Protein AF-A0A965FMH1-F1 (afdb_monomer_lite)

Structure (mmCIF, N/CA/C/O backbone):
data_AF-A0A965FMH1-F1
#
_entry.id   AF-A0A965FMH1-F1
#
loop_
_atom_site.group_PDB
_atom_site.id
_atom_site.type_symbol
_atom_site.label_atom_id
_atom_site.label_alt_id
_atom_site.label_comp_id
_atom_site.label_asym_id
_atom_site.label_entity_id
_atom_site.label_seq_id
_atom_site.pdbx_PDB_ins_code
_atom_site.Cartn_x
_atom_site.Cartn_y
_atom_site.Cartn_z
_atom_site.occupancy
_atom_site.B_iso_or_equiv
_atom_site.auth_seq_id
_atom_site.auth_comp_id
_atom_site.auth_asym_id
_atom_site.auth_atom_id
_atom_site.pdbx_PDB_model_num
ATOM 1 N N . MET A 1 1 ? 7.107 -4.810 20.988 1.00 77.69 1 MET A N 1
ATOM 2 C CA . MET A 1 1 ? 6.153 -4.042 20.171 1.00 77.69 1 MET A CA 1
ATOM 3 C C . MET A 1 1 ? 5.506 -5.003 19.203 1.00 77.69 1 MET A C 1
ATOM 5 O O . MET A 1 1 ? 6.221 -5.733 18.520 1.00 77.69 1 MET A O 1
ATOM 9 N N . GLY A 1 2 ? 4.182 -5.047 19.200 1.00 88.44 2 GLY A N 1
ATOM 10 C CA . GLY A 1 2 ? 3.402 -6.007 18.429 1.00 88.44 2 GLY A CA 1
ATOM 11 C C . GLY A 1 2 ? 3.615 -5.802 16.939 1.00 88.44 2 GLY A C 1
ATOM 12 O O . GLY A 1 2 ? 3.547 -4.678 16.452 1.00 88.44 2 GLY A O 1
ATOM 13 N N . SER A 1 3 ? 3.910 -6.870 16.202 1.00 96.00 3 SER A N 1
ATOM 14 C CA . SER A 1 3 ? 4.079 -6.778 14.751 1.00 96.00 3 SER A CA 1
ATOM 15 C C . SER A 1 3 ? 2.728 -6.580 14.062 1.00 96.00 3 SER A C 1
ATOM 17 O O . SER A 1 3 ? 1.729 -7.193 14.447 1.00 96.00 3 SER A O 1
ATOM 19 N N . PHE A 1 4 ? 2.717 -5.750 13.023 1.00 97.75 4 PHE A N 1
ATOM 20 C CA . PHE A 1 4 ? 1.560 -5.525 12.170 1.00 97.75 4 PHE A CA 1
ATOM 21 C C . PHE A 1 4 ? 1.974 -5.419 10.699 1.00 97.75 4 PHE A C 1
ATOM 23 O O . PHE A 1 4 ? 3.137 -5.170 10.380 1.00 97.75 4 PHE A O 1
ATOM 30 N N . ARG A 1 5 ? 1.006 -5.576 9.792 1.00 98.19 5 ARG A N 1
ATOM 31 C CA . ARG A 1 5 ? 1.129 -5.198 8.374 1.00 98.19 5 ARG A CA 1
ATOM 32 C C . ARG A 1 5 ? 0.004 -4.237 8.013 1.00 98.19 5 ARG A C 1
ATOM 34 O O . ARG A 1 5 ? -1.140 -4.515 8.353 1.00 98.19 5 ARG A O 1
ATOM 41 N N . LEU A 1 6 ? 0.317 -3.134 7.338 1.00 98.06 6 LEU A N 1
ATOM 42 C CA . LEU A 1 6 ? -0.697 -2.209 6.821 1.00 98.06 6 LEU A CA 1
ATOM 43 C C . LEU A 1 6 ? -1.410 -2.813 5.613 1.00 98.06 6 LEU A C 1
ATOM 45 O O . LEU A 1 6 ? -0.783 -3.469 4.780 1.00 98.06 6 LEU A O 1
ATOM 49 N N . LEU A 1 7 ? -2.709 -2.558 5.511 1.00 98.25 7 LEU A N 1
ATOM 50 C CA . LEU A 1 7 ? -3.528 -2.948 4.370 1.00 98.25 7 LEU A CA 1
ATOM 51 C C . LEU A 1 7 ? -4.717 -2.003 4.202 1.00 98.25 7 LEU A C 1
ATOM 53 O O . LEU A 1 7 ? -5.081 -1.275 5.124 1.00 98.25 7 LEU A O 1
ATOM 57 N N . ASN A 1 8 ? -5.350 -2.079 3.035 1.00 98.19 8 ASN A N 1
ATOM 58 C CA . ASN A 1 8 ? -6.740 -1.676 2.872 1.00 98.19 8 ASN A CA 1
ATOM 59 C C . ASN A 1 8 ? -7.580 -2.923 2.582 1.00 98.19 8 ASN A C 1
ATOM 61 O O . ASN A 1 8 ? -7.098 -3.865 1.944 1.00 98.19 8 ASN A O 1
ATOM 65 N N . TYR A 1 9 ? -8.834 -2.918 3.014 1.00 98.00 9 TYR A N 1
ATOM 66 C CA . TYR A 1 9 ? -9.818 -3.934 2.654 1.00 98.00 9 TYR A CA 1
ATOM 67 C C . TYR A 1 9 ? -11.141 -3.277 2.250 1.00 98.00 9 TYR A C 1
ATOM 69 O O . TYR A 1 9 ? -11.372 -2.111 2.567 1.00 98.00 9 TYR A O 1
ATOM 77 N N . ALA A 1 10 ? -11.988 -4.005 1.527 1.00 97.75 10 ALA A N 1
ATOM 78 C CA . ALA A 1 10 ? -13.308 -3.519 1.145 1.00 97.75 10 ALA A CA 1
ATOM 79 C C . ALA A 1 10 ? -14.248 -3.530 2.358 1.00 97.75 10 ALA A C 1
ATOM 81 O O . ALA A 1 10 ? -14.498 -4.592 2.936 1.00 97.75 10 ALA A O 1
ATOM 82 N N . GLY A 1 11 ? -14.760 -2.355 2.719 1.00 96.00 11 GLY A N 1
ATOM 83 C CA . GLY A 1 11 ? -15.846 -2.201 3.678 1.00 96.00 11 GLY A CA 1
ATOM 84 C C . GLY A 1 11 ? -17.183 -2.695 3.125 1.00 96.00 11 GLY A C 1
ATOM 85 O O . GLY A 1 11 ? -17.274 -3.213 2.006 1.00 96.00 11 GLY A O 1
ATOM 86 N N . ASP A 1 12 ? -18.234 -2.532 3.922 1.00 93.88 12 ASP A N 1
ATOM 87 C CA . ASP A 1 12 ? -19.561 -3.070 3.606 1.00 93.88 12 ASP A CA 1
ATOM 88 C C . ASP A 1 12 ? -20.190 -2.391 2.372 1.00 93.88 12 ASP A C 1
ATOM 90 O O . ASP A 1 12 ? -21.031 -2.989 1.704 1.00 93.88 12 ASP A O 1
ATOM 94 N N . GLN A 1 13 ? -19.757 -1.171 2.025 1.00 94.25 13 GLN A N 1
ATOM 95 C CA . GLN A 1 13 ? -20.165 -0.446 0.814 1.00 94.25 13 GLN A CA 1
ATOM 96 C C . GLN A 1 13 ? -19.101 -0.512 -0.297 1.00 94.25 13 GLN A C 1
ATOM 98 O O . GLN A 1 13 ? -19.139 0.275 -1.244 1.00 94.25 13 GLN A O 1
ATOM 103 N N . HIS A 1 14 ? -18.158 -1.457 -0.204 1.00 93.06 14 HIS A N 1
ATOM 104 C CA . HIS A 1 14 ? -17.006 -1.609 -1.100 1.00 93.06 14 HIS A CA 1
ATOM 105 C C . HIS A 1 14 ? -16.013 -0.434 -1.095 1.00 93.06 14 HIS A C 1
ATOM 107 O O . HIS A 1 14 ? -15.145 -0.340 -1.966 1.00 93.06 14 HIS A O 1
ATOM 113 N N . GLU A 1 15 ? -16.106 0.449 -0.108 1.00 94.69 15 GLU A N 1
ATOM 114 C CA . GLU A 1 15 ? -15.159 1.526 0.123 1.00 94.69 15 GLU A CA 1
ATOM 115 C C . GLU A 1 15 ? -13.838 0.994 0.706 1.00 94.69 15 GLU A C 1
ATOM 117 O O . GLU A 1 15 ? -13.841 0.022 1.467 1.00 94.69 15 GLU A O 1
ATOM 122 N N . PRO A 1 16 ? -12.689 1.615 0.396 1.00 95.62 16 PRO A N 1
ATOM 123 C CA . PRO A 1 16 ? -11.429 1.236 1.017 1.00 95.62 16 PRO A CA 1
ATOM 124 C C . PRO A 1 16 ? -11.414 1.616 2.501 1.00 95.62 16 PRO A C 1
ATOM 126 O O . PRO A 1 16 ? -11.515 2.789 2.861 1.00 95.62 16 PRO A O 1
ATOM 129 N N . ARG A 1 17 ? -11.222 0.615 3.361 1.00 97.56 17 ARG A N 1
ATOM 130 C CA . ARG A 1 17 ? -11.030 0.762 4.806 1.00 97.56 17 ARG A CA 1
ATOM 131 C C . ARG A 1 17 ? -9.578 0.478 5.173 1.00 97.56 17 ARG A C 1
ATOM 133 O O . ARG A 1 17 ? -9.059 -0.594 4.860 1.00 97.56 17 ARG A O 1
ATOM 140 N N . ALA A 1 18 ? -8.933 1.427 5.851 1.00 98.06 18 ALA A N 1
ATOM 141 C CA . ALA A 1 18 ? -7.581 1.245 6.368 1.00 98.06 18 ALA A CA 1
ATOM 142 C C . ALA A 1 18 ? -7.573 0.267 7.544 1.00 98.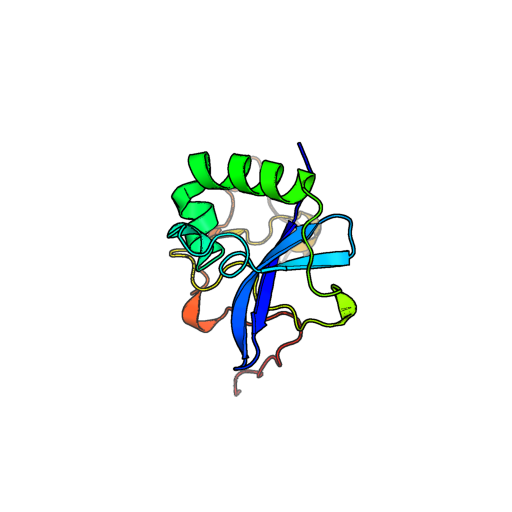06 18 ALA A C 1
ATOM 144 O O . ALA A 1 18 ? -8.387 0.366 8.464 1.00 98.06 18 ALA A O 1
ATOM 145 N N . GLY A 1 19 ? -6.627 -0.666 7.518 1.00 98.06 19 GLY A N 1
ATOM 146 C CA . GLY A 1 19 ? -6.509 -1.703 8.529 1.00 98.06 19 GLY A CA 1
ATOM 147 C C . GLY A 1 19 ? -5.070 -2.085 8.839 1.00 98.06 19 GLY A C 1
ATOM 148 O O . GLY A 1 19 ? -4.138 -1.801 8.079 1.00 98.06 19 GLY A O 1
ATOM 149 N N . ILE A 1 20 ? -4.906 -2.795 9.954 1.00 98.44 20 ILE A N 1
ATOM 150 C CA . ILE A 1 20 ? -3.697 -3.567 10.242 1.00 98.44 20 ILE A CA 1
ATOM 151 C C . ILE A 1 20 ? -4.014 -5.055 10.334 1.00 98.44 20 ILE A C 1
ATOM 153 O O . ILE A 1 20 ? -5.020 -5.457 10.911 1.00 98.44 20 ILE A O 1
ATOM 157 N N . LEU A 1 21 ? -3.120 -5.880 9.800 1.00 98.44 21 LEU A N 1
ATOM 158 C CA . LEU A 1 21 ? -3.109 -7.321 10.014 1.00 98.44 21 LEU A CA 1
ATOM 159 C C . LEU A 1 21 ? -2.191 -7.653 11.188 1.00 98.44 21 LEU A C 1
ATOM 161 O O . LEU A 1 21 ? -0.986 -7.401 11.127 1.00 98.44 21 LEU A O 1
ATOM 165 N N . VAL A 1 22 ? -2.764 -8.244 12.231 1.00 97.94 22 VAL A N 1
ATOM 166 C CA . VAL A 1 22 ? -2.095 -8.620 13.481 1.00 97.94 22 VAL A CA 1
ATOM 167 C C . VAL A 1 22 ? -2.139 -10.138 13.639 1.00 97.94 22 VAL A C 1
ATOM 169 O O . VAL A 1 22 ? -3.120 -10.786 13.281 1.00 97.94 22 VAL A O 1
ATOM 172 N N . GLY A 1 23 ? -1.058 -10.732 14.151 1.00 93.69 23 GLY A N 1
ATOM 173 C CA . GLY A 1 23 ? -1.019 -12.166 14.476 1.00 93.69 23 GLY A CA 1
ATOM 174 C C . GLY A 1 23 ? -1.144 -13.119 13.279 1.00 93.69 23 GLY A C 1
ATOM 175 O O . GLY A 1 23 ? -1.293 -14.317 13.476 1.00 93.69 23 GLY A O 1
ATOM 176 N N . GLY A 1 24 ? -1.076 -12.607 12.048 1.00 94.50 24 GLY A N 1
ATOM 177 C CA . GLY A 1 24 ? -1.121 -13.402 10.820 1.00 94.50 24 GLY A CA 1
ATOM 178 C C . GLY A 1 24 ? -2.493 -13.493 10.156 1.00 94.50 24 GLY A C 1
ATOM 179 O O . GLY A 1 24 ? -2.521 -13.594 8.934 1.00 94.50 24 GLY A O 1
ATOM 180 N N . ASP A 1 25 ? -3.584 -13.374 10.917 1.00 97.06 25 ASP A N 1
ATOM 181 C CA . ASP A 1 25 ? -4.949 -13.613 10.416 1.00 97.06 25 ASP A CA 1
ATOM 182 C C . ASP A 1 25 ? -5.995 -12.584 10.887 1.00 97.06 25 ASP A C 1
ATOM 184 O O . ASP A 1 25 ? -7.094 -12.545 10.353 1.00 97.06 25 ASP A O 1
ATOM 188 N N . THR A 1 26 ? -5.687 -11.699 11.838 1.00 98.31 26 THR A N 1
ATOM 189 C CA . THR A 1 26 ? -6.684 -10.742 12.348 1.00 98.31 26 THR A CA 1
ATOM 190 C C . THR A 1 26 ? -6.543 -9.379 11.686 1.00 98.31 26 THR A C 1
ATOM 192 O O . THR A 1 26 ? -5.568 -8.668 11.929 1.00 98.31 26 THR A O 1
ATOM 195 N N . VAL A 1 27 ? -7.535 -8.988 10.888 1.00 98.44 27 VAL A N 1
ATOM 196 C CA . VAL A 1 27 ? -7.662 -7.650 10.302 1.00 98.44 27 VAL A CA 1
ATOM 197 C C . VAL A 1 27 ? -8.422 -6.738 11.254 1.00 98.44 27 VAL A C 1
ATOM 199 O O . VAL A 1 27 ? -9.585 -6.976 11.575 1.00 98.44 27 VAL A O 1
ATOM 202 N N . VAL A 1 28 ? -7.758 -5.676 11.688 1.00 98.38 28 VAL A N 1
ATOM 203 C CA . VAL A 1 28 ? -8.297 -4.656 12.588 1.00 98.38 28 VAL A CA 1
ATOM 204 C C . VAL A 1 28 ? -8.581 -3.411 11.769 1.00 98.38 28 VAL A C 1
ATOM 206 O O . VAL A 1 28 ? -7.670 -2.881 11.132 1.00 98.38 28 VAL A O 1
ATOM 209 N N . ASP A 1 29 ? -9.824 -2.947 11.790 1.00 98.00 29 ASP A N 1
ATOM 210 C CA . ASP A 1 29 ? -10.213 -1.692 11.158 1.00 98.00 29 ASP A CA 1
ATOM 211 C C . ASP A 1 29 ? -9.725 -0.501 11.996 1.00 98.00 29 ASP A C 1
ATOM 213 O O . ASP A 1 29 ? -9.997 -0.427 13.196 1.00 98.00 29 ASP A O 1
ATOM 217 N N . LEU A 1 30 ? -8.974 0.417 11.381 1.00 98.00 30 LEU A N 1
ATOM 218 C CA . LEU A 1 30 ? -8.367 1.531 12.109 1.00 98.00 30 LEU A CA 1
ATOM 219 C C . LEU A 1 30 ? -9.376 2.612 12.493 1.00 98.00 30 LEU A C 1
ATOM 221 O O . LEU A 1 30 ? -9.228 3.195 13.562 1.00 98.00 30 LEU A O 1
ATOM 225 N N . GLN A 1 31 ? -10.397 2.873 11.677 1.00 95.69 31 GLN A N 1
ATOM 226 C CA . GLN A 1 31 ? -11.418 3.867 12.016 1.00 95.69 31 GLN A CA 1
ATOM 227 C C . GLN A 1 31 ? -12.310 3.369 13.158 1.00 95.69 31 GLN A C 1
ATOM 229 O O . GLN A 1 31 ? -12.699 4.164 14.008 1.00 95.69 31 GLN A O 1
ATOM 234 N N . ASP A 1 32 ? -12.577 2.063 13.231 1.00 96.19 32 ASP A N 1
ATOM 235 C CA . ASP A 1 32 ? -13.356 1.490 14.335 1.00 96.19 32 ASP A CA 1
ATOM 236 C C . ASP A 1 32 ? -12.523 1.386 15.621 1.00 96.19 32 ASP A C 1
ATOM 238 O O . ASP A 1 32 ? -13.017 1.657 16.717 1.00 96.19 32 ASP A O 1
ATOM 242 N N . ALA A 1 33 ? -11.245 1.006 15.503 1.00 97.19 33 ALA A N 1
ATOM 243 C CA . ALA A 1 33 ? -10.347 0.885 16.650 1.00 97.19 33 ALA A CA 1
ATOM 244 C C . ALA A 1 33 ? -9.896 2.247 17.206 1.00 97.19 33 ALA A C 1
ATOM 246 O O . ALA A 1 33 ? -9.588 2.349 18.395 1.00 97.19 33 ALA A O 1
ATOM 247 N N . LEU A 1 34 ? -9.832 3.280 16.359 1.00 96.75 34 LEU A N 1
ATOM 248 C CA . LEU A 1 34 ? -9.312 4.613 16.677 1.00 96.75 34 LEU A CA 1
ATOM 249 C C . LEU A 1 34 ? -10.226 5.728 16.107 1.00 96.75 34 LEU A C 1
ATOM 251 O O . LEU A 1 34 ? -9.782 6.555 15.309 1.00 96.75 34 LEU A O 1
ATOM 255 N N . PRO A 1 35 ? -11.504 5.810 16.523 1.00 94.81 35 PRO A N 1
ATOM 256 C CA . PRO A 1 35 ? -12.500 6.682 15.886 1.00 94.81 35 PRO A CA 1
ATOM 257 C C . PRO A 1 35 ? -12.228 8.184 16.048 1.00 94.81 35 PRO A C 1
ATOM 259 O O . PRO A 1 35 ? -12.681 8.989 15.239 1.00 94.81 35 PRO A O 1
ATOM 262 N N . ALA A 1 36 ? -11.479 8.580 17.080 1.00 95.50 36 ALA A N 1
ATOM 263 C CA . ALA A 1 36 ? -11.101 9.975 17.325 1.00 95.50 36 ALA A CA 1
ATOM 264 C C . ALA A 1 36 ? -9.784 10.378 16.631 1.00 95.50 36 ALA A C 1
ATOM 266 O O . ALA A 1 36 ? -9.307 11.500 16.802 1.00 95.50 36 ALA A O 1
ATOM 267 N N . THR A 1 37 ? -9.173 9.470 15.871 1.00 97.75 37 THR A N 1
ATOM 268 C CA . THR A 1 37 ? -7.823 9.635 15.341 1.00 97.75 37 THR A CA 1
ATOM 269 C C . THR A 1 37 ? -7.867 9.980 13.857 1.00 97.75 37 THR A C 1
ATOM 271 O O . THR A 1 37 ? -8.167 9.145 13.009 1.00 97.75 37 THR A O 1
ATOM 274 N N . ALA A 1 38 ? -7.530 11.227 13.520 1.00 96.50 38 ALA A N 1
ATOM 275 C CA . ALA A 1 38 ? -7.659 11.741 12.154 1.00 96.50 38 ALA A CA 1
ATOM 276 C C . ALA A 1 38 ? -6.837 10.957 11.114 1.00 96.50 38 ALA A C 1
ATOM 278 O O . ALA A 1 38 ? -7.299 10.780 9.985 1.00 96.50 38 ALA A O 1
ATOM 279 N N . TRP A 1 39 ? -5.650 10.464 11.488 1.00 97.62 39 TRP A N 1
ATOM 280 C CA . TRP A 1 39 ? -4.787 9.691 10.590 1.00 97.62 39 TRP A CA 1
ATOM 281 C C . TRP A 1 39 ? -5.264 8.250 10.358 1.00 97.62 39 TRP A C 1
ATOM 283 O O . TRP A 1 39 ? -4.769 7.584 9.457 1.00 97.62 39 TRP A O 1
ATOM 293 N N . ALA A 1 40 ? -6.249 7.754 11.116 1.00 97.62 40 ALA A N 1
ATOM 294 C CA . ALA A 1 40 ? -6.754 6.384 10.997 1.00 97.62 40 ALA A CA 1
ATOM 295 C C . ALA A 1 40 ? -7.670 6.165 9.773 1.00 97.62 40 ALA A C 1
ATOM 297 O O . ALA A 1 40 ? -8.107 5.045 9.514 1.00 97.62 40 ALA A O 1
ATOM 298 N N . ARG A 1 41 ? -7.975 7.225 9.010 1.00 94.75 41 ARG A N 1
ATOM 299 C CA . ARG A 1 41 ? -8.944 7.201 7.901 1.00 94.75 41 ARG A CA 1
ATOM 300 C C . ARG A 1 41 ? -8.433 6.519 6.637 1.00 94.75 41 ARG A C 1
ATOM 302 O O . ARG A 1 41 ? -9.225 5.929 5.908 1.00 94.75 41 ARG A O 1
ATOM 309 N N . SER A 1 42 ? -7.132 6.590 6.369 1.00 96.44 42 SER A N 1
ATOM 310 C CA . SER A 1 42 ? -6.512 5.970 5.199 1.00 96.44 42 SER A CA 1
ATOM 311 C C . SER A 1 42 ? -5.086 5.519 5.512 1.00 96.44 42 SER A C 1
ATOM 313 O O . SER A 1 42 ? -4.419 6.086 6.375 1.00 96.44 42 SER A O 1
ATOM 315 N N . THR A 1 43 ? -4.572 4.527 4.784 1.00 97.31 43 THR A N 1
ATOM 316 C CA . THR A 1 43 ? -3.158 4.135 4.910 1.00 97.31 43 THR A CA 1
ATOM 317 C C . THR A 1 43 ? -2.199 5.247 4.486 1.00 97.31 43 THR A C 1
ATOM 319 O O . THR A 1 43 ? -1.082 5.308 4.991 1.00 97.31 43 THR A O 1
ATOM 322 N N . LEU A 1 44 ? -2.622 6.151 3.596 1.00 96.56 44 LEU A N 1
ATOM 323 C CA . LEU A 1 44 ? -1.826 7.317 3.223 1.00 96.56 44 LEU A CA 1
ATOM 324 C C . LEU A 1 44 ? -1.730 8.320 4.382 1.00 96.56 44 LEU A C 1
ATOM 326 O O . LEU A 1 44 ? -0.638 8.809 4.653 1.00 96.56 44 LEU A O 1
ATOM 330 N N . ASP A 1 45 ? -2.827 8.570 5.104 1.00 97.50 45 ASP A N 1
ATOM 331 C CA . ASP A 1 45 ? -2.815 9.436 6.291 1.00 97.50 45 ASP A CA 1
ATOM 332 C C . ASP A 1 45 ? -1.993 8.817 7.432 1.00 97.50 45 ASP A C 1
ATOM 334 O O . ASP A 1 45 ? -1.229 9.523 8.089 1.00 97.50 45 ASP A O 1
ATOM 338 N N . VAL A 1 46 ? -2.075 7.490 7.619 1.00 98.38 46 VAL A N 1
ATOM 339 C CA . VAL A 1 46 ? -1.202 6.744 8.545 1.00 98.38 46 VAL A CA 1
ATOM 340 C C . VAL A 1 46 ? 0.267 7.034 8.237 1.00 98.38 46 VAL A C 1
ATOM 342 O O . VAL A 1 46 ? 1.026 7.376 9.143 1.00 98.38 46 VAL A O 1
ATOM 345 N N . LEU A 1 47 ? 0.674 6.913 6.969 1.00 97.69 47 LEU A N 1
ATOM 346 C CA . LEU A 1 47 ? 2.051 7.174 6.541 1.00 97.69 47 LEU A CA 1
ATOM 347 C C . LEU A 1 47 ? 2.421 8.661 6.640 1.00 97.69 47 LEU A C 1
ATOM 349 O O . LEU A 1 47 ? 3.565 8.984 6.946 1.00 97.69 47 LEU A O 1
ATOM 353 N N . GLY A 1 48 ? 1.467 9.568 6.420 1.00 97.12 48 GLY A N 1
ATOM 354 C CA . GLY A 1 48 ? 1.666 11.011 6.575 1.00 97.12 48 GLY A CA 1
ATOM 355 C C . GLY A 1 48 ? 1.927 11.441 8.022 1.00 97.12 48 GLY A C 1
ATOM 356 O O . GLY A 1 48 ? 2.647 12.409 8.245 1.00 97.12 48 GLY A O 1
ATOM 357 N N . ALA A 1 49 ? 1.398 10.699 8.998 1.00 98.06 49 ALA A N 1
ATOM 358 C CA . ALA A 1 49 ? 1.581 10.933 10.431 1.00 98.06 49 ALA A CA 1
ATOM 359 C C . ALA A 1 49 ? 2.487 9.875 11.095 1.00 98.06 49 ALA A C 1
ATOM 361 O O . ALA A 1 49 ? 2.267 9.512 12.248 1.00 98.06 49 ALA A O 1
ATOM 362 N N . TRP A 1 50 ? 3.481 9.337 10.375 1.00 98.19 50 TRP A N 1
ATOM 363 C CA . TRP A 1 50 ? 4.205 8.117 10.774 1.00 98.19 50 TRP A CA 1
ATOM 364 C C . TRP A 1 50 ? 4.853 8.156 12.165 1.00 98.19 50 TRP A C 1
ATOM 366 O O . TRP A 1 50 ? 4.843 7.147 12.870 1.00 98.19 50 TRP A O 1
ATOM 376 N N . GLU A 1 51 ? 5.382 9.310 12.581 1.00 98.56 51 GLU A N 1
ATOM 377 C CA . GLU A 1 51 ? 5.982 9.484 13.912 1.00 98.56 51 GLU A CA 1
ATOM 378 C C . GLU A 1 51 ? 4.974 9.239 15.048 1.00 98.56 51 GLU A C 1
ATOM 380 O O . GLU A 1 51 ? 5.335 8.688 16.087 1.00 98.56 51 GLU A O 1
ATOM 385 N N . GLU A 1 52 ? 3.703 9.586 14.834 1.00 98.31 52 GLU A N 1
ATOM 386 C CA . GLU A 1 52 ? 2.608 9.355 15.780 1.00 98.31 52 GLU A CA 1
ATOM 387 C C . GLU A 1 52 ? 1.950 7.983 15.560 1.00 98.31 52 GLU A C 1
ATOM 389 O O . GLU A 1 52 ? 1.706 7.230 16.508 1.00 98.31 52 GLU A O 1
ATOM 394 N N . SER A 1 53 ? 1.663 7.640 14.303 1.00 98.56 53 SER A N 1
ATOM 395 C CA . SER A 1 53 ? 0.847 6.479 13.956 1.00 98.56 53 SER A CA 1
ATOM 396 C C . SER A 1 53 ? 1.588 5.161 14.175 1.00 98.56 53 SER A C 1
ATOM 398 O O . SER A 1 53 ? 1.017 4.227 14.733 1.00 98.56 53 SER A O 1
ATOM 400 N N . CYS A 1 54 ? 2.873 5.068 13.825 1.00 98.31 54 CYS A N 1
ATOM 401 C CA . CYS A 1 54 ? 3.652 3.838 13.957 1.00 98.31 54 CYS A CA 1
ATOM 402 C C . CYS A 1 54 ? 3.695 3.288 15.398 1.00 98.31 54 CYS A C 1
ATOM 404 O O . CYS A 1 54 ? 3.312 2.127 15.605 1.00 98.31 54 CYS A O 1
ATOM 406 N N . PRO A 1 55 ? 4.086 4.072 16.429 1.00 98.12 55 PRO A N 1
ATOM 407 C CA . PRO A 1 55 ? 4.064 3.578 17.804 1.00 98.12 55 PRO A CA 1
ATOM 408 C C . PRO A 1 55 ? 2.643 3.255 18.291 1.00 98.12 55 PRO A C 1
ATOM 410 O O . PRO A 1 55 ? 2.460 2.273 19.018 1.00 98.12 55 PRO A O 1
ATOM 413 N N . ALA A 1 56 ? 1.627 4.017 17.869 1.00 97.81 56 ALA A N 1
ATOM 414 C CA . ALA A 1 56 ? 0.231 3.743 18.208 1.00 97.81 56 ALA A CA 1
ATOM 415 C C . ALA A 1 56 ? -0.267 2.413 17.611 1.00 97.81 56 ALA A C 1
ATOM 417 O O . ALA A 1 56 ? -0.924 1.638 18.306 1.00 97.81 56 ALA A O 1
ATOM 418 N N . LEU A 1 57 ? 0.098 2.101 16.364 1.00 98.25 57 LEU A N 1
ATOM 419 C CA . LEU A 1 57 ? -0.247 0.845 15.694 1.00 98.25 57 LEU A CA 1
ATOM 420 C C . LEU A 1 57 ? 0.459 -0.361 16.318 1.00 98.25 57 LEU A C 1
ATOM 422 O O . LEU A 1 57 ? -0.167 -1.404 16.501 1.00 98.25 57 LEU A O 1
ATOM 426 N N . HIS A 1 58 ? 1.725 -0.219 16.720 1.00 98.25 58 HIS A N 1
ATOM 427 C CA . HIS A 1 58 ? 2.420 -1.248 17.498 1.00 98.25 58 HIS A CA 1
ATOM 428 C C . HIS A 1 58 ? 1.720 -1.525 18.834 1.00 98.25 58 HIS A C 1
ATOM 430 O O . HIS A 1 58 ? 1.507 -2.685 19.190 1.00 98.25 58 HIS A O 1
ATOM 436 N N . LYS A 1 59 ? 1.320 -0.468 19.553 1.00 97.50 59 LYS A N 1
ATOM 437 C CA . LYS A 1 59 ? 0.565 -0.593 20.804 1.00 97.50 59 LYS A CA 1
ATOM 438 C C . LYS A 1 59 ? -0.788 -1.263 20.571 1.00 97.50 59 LYS A C 1
ATOM 440 O O . LYS A 1 59 ? -1.157 -2.150 21.333 1.00 97.50 59 LYS A O 1
ATOM 445 N N . LEU A 1 60 ? -1.507 -0.880 19.515 1.00 97.31 60 LEU A N 1
ATOM 446 C CA . LEU A 1 60 ? -2.769 -1.511 19.135 1.00 97.31 60 LEU A CA 1
ATOM 447 C C . LEU A 1 60 ? -2.565 -3.003 18.846 1.00 97.31 60 LEU A C 1
ATOM 449 O O . LEU A 1 60 ? -3.297 -3.825 19.389 1.00 97.31 60 LEU A O 1
ATOM 453 N N . ALA A 1 61 ? -1.535 -3.372 18.082 1.00 97.25 61 ALA A N 1
ATOM 454 C CA . ALA A 1 61 ? -1.204 -4.767 17.798 1.00 97.25 61 ALA A CA 1
ATOM 455 C C . ALA A 1 61 ? -0.903 -5.583 19.072 1.00 97.25 61 ALA A C 1
ATOM 457 O O . ALA A 1 61 ? -1.336 -6.733 19.175 1.00 97.25 61 ALA A O 1
ATOM 458 N N . ASP A 1 62 ? -0.238 -4.990 20.071 1.00 96.88 62 ASP A N 1
ATOM 459 C CA . ASP A 1 62 ? 0.030 -5.634 21.367 1.00 96.88 62 ASP A CA 1
ATOM 460 C C . ASP A 1 62 ? -1.255 -5.940 22.166 1.00 96.88 62 ASP A C 1
ATOM 462 O O . ASP A 1 62 ? -1.287 -6.909 22.926 1.00 96.88 62 ASP A O 1
ATOM 466 N N . THR A 1 63 ? -2.341 -5.180 21.964 1.00 94.50 63 THR A N 1
ATOM 467 C CA . THR A 1 63 ? -3.628 -5.426 22.651 1.00 94.50 63 THR A CA 1
ATOM 468 C C . THR A 1 63 ? -4.407 -6.630 22.118 1.00 94.50 63 THR A C 1
ATOM 470 O O . THR A 1 63 ? -5.384 -7.034 22.747 1.00 94.50 63 THR A O 1
ATOM 473 N N . LYS A 1 64 ? -3.986 -7.215 20.984 1.00 87.94 64 LYS A N 1
ATOM 474 C CA . LYS A 1 64 ? -4.699 -8.301 20.282 1.00 87.94 64 LYS A CA 1
ATOM 475 C C . LYS A 1 64 ? -6.196 -7.986 20.099 1.00 87.94 64 LYS A C 1
ATOM 477 O O . LYS A 1 64 ? -7.050 -8.738 20.578 1.00 87.94 64 LYS A O 1
ATOM 482 N N . PRO A 1 65 ? -6.526 -6.860 19.448 1.00 89.25 65 PRO A N 1
ATOM 483 C CA . PRO A 1 65 ? -7.899 -6.395 19.343 1.00 89.25 65 PRO A CA 1
ATOM 484 C C . PRO A 1 65 ? -8.739 -7.382 18.529 1.00 89.25 65 PRO A C 1
ATOM 486 O O . PRO A 1 65 ? -8.230 -8.162 17.718 1.00 89.25 65 PRO A O 1
ATOM 489 N N . LYS A 1 66 ? -10.056 -7.329 18.739 1.00 92.44 66 LYS A N 1
ATOM 490 C CA . LYS A 1 66 ? -10.998 -8.052 17.883 1.00 92.44 66 LYS A CA 1
ATOM 491 C C . LYS A 1 66 ? -10.913 -7.500 16.460 1.00 92.44 66 LYS A C 1
ATOM 493 O O . LYS A 1 66 ? -10.687 -6.310 16.259 1.00 92.44 66 LYS A O 1
ATOM 498 N N . GLY A 1 67 ? -11.116 -8.376 15.489 1.00 96.19 67 GLY A N 1
ATOM 499 C CA . GLY A 1 67 ? -11.041 -8.040 14.077 1.00 96.19 67 GLY A CA 1
ATOM 500 C C . GLY A 1 67 ? -11.729 -9.092 13.220 1.00 96.19 67 GLY A C 1
ATOM 501 O O . GLY A 1 67 ? -12.321 -10.042 13.737 1.00 96.19 67 GLY A O 1
ATOM 502 N N . LYS A 1 68 ? -11.645 -8.910 11.906 1.00 97.75 68 LYS A N 1
ATOM 503 C CA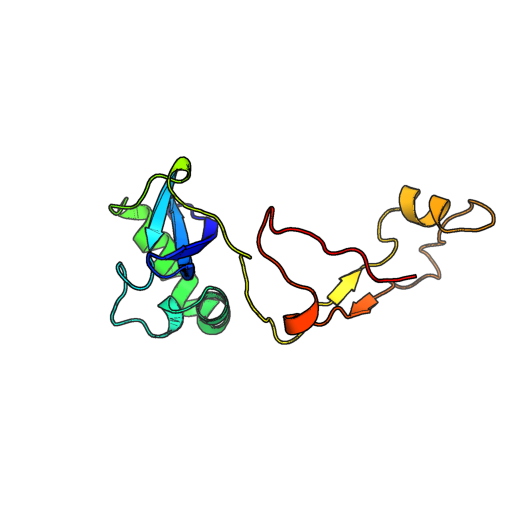 . LYS A 1 68 ? -12.154 -9.854 10.907 1.00 97.75 68 LYS A CA 1
ATOM 504 C C . LYS A 1 68 ? -11.036 -10.840 10.521 1.00 97.75 68 LYS A C 1
ATOM 506 O O . LYS A 1 68 ? -9.890 -10.404 10.418 1.00 97.75 68 LYS A O 1
ATOM 511 N N . PRO A 1 69 ? -11.317 -12.135 10.290 1.00 98.19 69 PRO A N 1
ATOM 512 C CA . PRO A 1 69 ? -10.333 -13.051 9.710 1.00 98.19 69 PRO A CA 1
ATOM 513 C C . PRO A 1 69 ? -9.846 -12.551 8.344 1.00 98.19 69 PRO A C 1
ATOM 515 O O . PRO A 1 69 ? -10.659 -12.078 7.546 1.00 98.19 69 PRO A O 1
ATOM 518 N N . LEU A 1 70 ? -8.558 -12.692 8.029 1.00 98.06 70 LEU A N 1
ATOM 519 C CA . LEU A 1 70 ? -7.975 -12.215 6.770 1.00 98.06 70 LEU A CA 1
ATOM 520 C C . LEU A 1 70 ? -8.657 -12.863 5.565 1.00 98.06 70 LEU A C 1
ATOM 522 O O . LEU A 1 70 ? -8.947 -12.194 4.578 1.00 98.06 70 LEU A O 1
ATOM 526 N N . ALA A 1 71 ? -8.973 -14.151 5.677 1.00 97.88 71 ALA A N 1
ATOM 527 C CA . ALA A 1 71 ? -9.672 -14.899 4.638 1.00 97.88 71 ALA A CA 1
ATOM 528 C C . ALA A 1 71 ? -11.109 -14.403 4.373 1.00 97.88 71 ALA A C 1
ATOM 530 O O . ALA A 1 71 ? -11.692 -14.752 3.351 1.00 97.88 71 ALA A O 1
ATOM 531 N N . SER A 1 72 ? -11.692 -13.609 5.278 1.00 97.44 72 SER A N 1
ATOM 532 C CA . SER A 1 72 ? -13.063 -13.095 5.153 1.00 97.44 72 SER A CA 1
ATOM 533 C C . SER A 1 72 ? -13.158 -11.719 4.490 1.00 97.44 72 SER A C 1
ATOM 535 O O . SER A 1 72 ? -14.264 -11.262 4.208 1.00 97.44 72 SER A O 1
ATOM 537 N N . VAL A 1 73 ? -12.028 -11.044 4.242 1.00 97.69 73 VAL A N 1
ATOM 538 C CA . VAL A 1 73 ? -12.013 -9.695 3.663 1.00 97.69 73 VAL A CA 1
ATOM 539 C C . VAL A 1 73 ? -11.489 -9.702 2.228 1.00 97.69 73 VAL A C 1
ATOM 541 O O . VAL A 1 73 ? -10.584 -10.458 1.879 1.00 97.69 73 VAL A O 1
ATOM 544 N N . LYS A 1 74 ? -12.009 -8.803 1.387 1.00 97.81 74 LYS A N 1
ATOM 545 C CA . LYS A 1 74 ? -11.411 -8.513 0.077 1.00 97.81 74 LYS A CA 1
ATOM 546 C C . LYS A 1 74 ? -10.312 -7.467 0.260 1.00 97.81 74 LYS A C 1
ATOM 548 O O . LYS A 1 74 ? -10.613 -6.325 0.599 1.00 97.81 74 LYS A O 1
ATOM 553 N N . LEU A 1 75 ? -9.054 -7.841 0.029 1.00 98.06 75 LEU A N 1
ATOM 554 C CA . LEU A 1 75 ? -7.934 -6.897 0.062 1.00 98.06 75 LEU A CA 1
ATOM 555 C C . LEU A 1 75 ? -8.026 -5.879 -1.080 1.00 98.06 75 LEU A C 1
ATOM 557 O O . LEU A 1 75 ? -8.405 -6.209 -2.203 1.00 98.06 75 LEU A O 1
ATOM 561 N N . MET A 1 76 ? -7.638 -4.646 -0.776 1.00 97.75 76 MET A N 1
ATOM 562 C CA . MET A 1 76 ? -7.584 -3.522 -1.707 1.00 97.75 76 MET A CA 1
ATOM 563 C C . MET A 1 76 ? -6.144 -3.015 -1.857 1.00 97.75 76 MET A C 1
ATOM 565 O O . MET A 1 76 ? -5.239 -3.489 -1.166 1.00 97.75 76 MET A O 1
ATOM 569 N N . ALA A 1 77 ? -5.897 -2.075 -2.777 1.00 95.94 77 ALA A N 1
ATOM 570 C CA . ALA A 1 77 ? -4.553 -1.522 -2.948 1.00 95.94 77 ALA A CA 1
ATOM 571 C C . ALA A 1 77 ? -4.051 -0.929 -1.612 1.00 95.94 77 ALA A C 1
ATOM 573 O O . ALA A 1 77 ? -4.779 -0.166 -0.974 1.00 95.94 77 ALA A O 1
ATOM 574 N N . PRO A 1 78 ? -2.829 -1.254 -1.154 1.00 94.00 78 PRO A N 1
ATOM 575 C CA . PRO A 1 78 ? -2.379 -0.909 0.197 1.00 94.00 78 PRO A CA 1
ATOM 576 C C . PRO A 1 78 ? -2.172 0.593 0.415 1.00 94.00 78 PRO A C 1
ATOM 578 O O . PRO A 1 78 ? -2.183 1.040 1.555 1.00 94.00 78 PRO A O 1
ATOM 581 N N . ILE A 1 79 ? -2.001 1.386 -0.646 1.00 94.00 79 ILE A N 1
ATOM 582 C CA . ILE A 1 79 ? -1.894 2.850 -0.601 1.00 94.00 79 ILE A CA 1
ATOM 583 C C . ILE A 1 79 ? -2.649 3.383 -1.812 1.00 94.00 79 ILE A C 1
ATOM 585 O O . ILE A 1 79 ? -2.145 3.240 -2.918 1.00 94.00 79 ILE A O 1
ATOM 589 N N . TYR A 1 80 ? -3.815 4.004 -1.631 1.00 91.75 80 TYR A N 1
ATOM 590 C CA . TYR A 1 80 ? -4.513 4.665 -2.737 1.00 91.75 80 TYR A CA 1
ATOM 591 C C . TYR A 1 80 ? -3.971 6.075 -2.975 1.00 91.75 80 TYR A C 1
ATOM 593 O O . TYR A 1 80 ? -3.833 6.870 -2.050 1.00 91.75 80 TYR A O 1
ATOM 601 N N . TYR A 1 81 ? -3.720 6.381 -4.247 1.00 91.31 81 TYR A N 1
ATOM 602 C CA . TYR A 1 81 ? -3.416 7.722 -4.762 1.00 91.31 81 TYR A CA 1
ATOM 603 C C . TYR A 1 81 ? -2.250 8.467 -4.078 1.00 91.31 81 TYR A C 1
ATOM 605 O O . TYR A 1 81 ? -2.412 9.639 -3.729 1.00 91.31 81 TYR A O 1
ATOM 613 N N . PRO A 1 82 ? -1.059 7.850 -3.924 1.00 93.31 82 PRO A N 1
ATOM 614 C CA . PRO A 1 82 ? 0.132 8.593 -3.525 1.00 93.31 82 PRO A CA 1
ATOM 615 C C . PRO A 1 82 ? 0.422 9.744 -4.509 1.00 93.31 82 PRO A C 1
ATOM 617 O O . PRO A 1 82 ? 0.113 9.628 -5.701 1.00 93.31 82 PRO A O 1
ATOM 620 N N . PRO A 1 83 ? 1.054 10.839 -4.045 1.00 92.12 83 PRO A N 1
ATOM 621 C CA . PRO A 1 83 ? 1.320 12.018 -4.873 1.00 92.12 83 PRO A CA 1
ATOM 622 C C . PRO A 1 83 ? 2.268 11.730 -6.045 1.00 92.12 83 PRO A C 1
ATOM 624 O O . PRO A 1 83 ? 2.168 12.372 -7.088 1.00 92.12 83 PRO A O 1
ATOM 627 N N . ALA A 1 84 ? 3.165 10.752 -5.898 1.00 93.12 84 ALA A N 1
ATOM 628 C CA . ALA A 1 84 ? 4.052 10.289 -6.956 1.00 93.12 84 ALA A CA 1
ATOM 629 C C . ALA A 1 84 ? 4.326 8.787 -6.815 1.00 93.12 84 ALA A C 1
ATOM 631 O O . ALA A 1 84 ? 4.431 8.267 -5.704 1.00 93.12 84 ALA A O 1
ATOM 632 N N . ILE A 1 85 ? 4.481 8.104 -7.951 1.00 94.44 85 ILE A N 1
ATOM 633 C CA . ILE A 1 85 ? 4.975 6.726 -8.017 1.00 94.44 85 ILE A CA 1
ATOM 634 C C . ILE A 1 85 ? 6.226 6.740 -8.885 1.00 94.44 85 ILE A C 1
ATOM 636 O O . ILE A 1 85 ? 6.133 6.866 -10.106 1.00 94.44 85 ILE A O 1
ATOM 640 N N . TYR A 1 86 ? 7.382 6.610 -8.240 1.00 95.00 86 TYR A N 1
ATOM 641 C CA . TYR A 1 86 ? 8.658 6.413 -8.914 1.00 95.00 86 TYR A CA 1
ATOM 642 C C . TYR A 1 86 ? 8.874 4.922 -9.145 1.00 95.00 86 TYR A C 1
ATOM 644 O O . TYR A 1 86 ? 8.820 4.123 -8.210 1.00 95.00 86 TYR A O 1
ATOM 652 N N . CYS A 1 87 ? 9.115 4.548 -10.394 1.00 94.69 87 CYS A N 1
ATOM 653 C CA . CYS A 1 87 ? 9.391 3.176 -10.787 1.00 94.69 87 CYS A CA 1
ATOM 654 C C . CYS A 1 87 ? 10.828 3.068 -11.288 1.00 94.69 87 CYS A C 1
ATOM 656 O O . CYS A 1 87 ? 11.280 3.908 -12.065 1.00 94.69 87 CYS A O 1
ATOM 658 N N . THR A 1 88 ? 11.533 2.024 -10.858 1.00 93.44 88 THR A N 1
ATOM 659 C CA . THR A 1 88 ? 12.873 1.699 -11.348 1.00 93.44 88 THR A CA 1
ATOM 660 C C . THR A 1 88 ? 12.755 0.772 -12.554 1.00 93.44 88 THR A C 1
ATOM 662 O O . THR A 1 88 ? 12.236 -0.340 -12.459 1.00 93.44 88 THR A O 1
ATOM 665 N N . GLY A 1 89 ? 13.208 1.236 -13.715 1.00 90.25 89 GLY A N 1
ATOM 666 C CA . GLY A 1 89 ? 13.280 0.418 -14.923 1.00 90.25 89 GLY A CA 1
ATOM 667 C C . GLY A 1 89 ? 14.568 -0.398 -14.960 1.00 90.25 89 GLY A C 1
ATOM 668 O O . GLY A 1 89 ? 15.595 0.049 -14.454 1.00 90.25 89 GLY A O 1
ATOM 669 N N . ALA A 1 90 ? 14.511 -1.598 -15.547 1.00 87.56 90 ALA A N 1
ATOM 670 C CA . ALA A 1 90 ? 15.676 -2.459 -15.783 1.00 87.56 90 ALA A CA 1
ATOM 671 C C . ALA A 1 90 ? 16.606 -2.655 -14.559 1.00 87.56 90 ALA A C 1
ATOM 673 O O . ALA A 1 90 ? 17.810 -2.858 -14.703 1.00 87.56 90 ALA A O 1
ATOM 674 N N . ASN A 1 91 ? 16.063 -2.640 -13.334 1.00 90.94 91 ASN A N 1
ATOM 675 C CA . ASN A 1 91 ? 16.858 -2.663 -12.095 1.00 90.94 91 ASN A CA 1
ATOM 676 C C . ASN A 1 91 ? 17.407 -4.059 -11.718 1.00 90.94 91 ASN A C 1
ATOM 678 O O . ASN A 1 91 ? 17.835 -4.301 -10.591 1.00 90.94 91 ASN A O 1
ATOM 682 N N . TYR A 1 92 ? 17.392 -4.993 -12.670 1.00 90.69 92 TYR A N 1
ATOM 683 C CA . TYR A 1 92 ? 17.929 -6.344 -12.556 1.00 90.69 92 TYR A CA 1
ATOM 684 C C . TYR A 1 92 ? 18.754 -6.641 -13.804 1.00 90.69 92 TYR A C 1
ATOM 686 O O . TYR A 1 92 ? 18.270 -6.468 -14.918 1.00 90.69 92 TYR A O 1
ATOM 694 N N . MET A 1 93 ? 19.984 -7.135 -13.630 1.00 89.94 93 MET A N 1
ATOM 695 C CA . MET A 1 93 ? 20.918 -7.356 -14.745 1.00 89.94 93 MET A CA 1
ATOM 696 C C . MET A 1 93 ? 20.353 -8.298 -15.816 1.00 89.94 93 MET A C 1
ATOM 698 O O . MET A 1 93 ? 20.531 -8.049 -17.001 1.00 89.94 93 MET A O 1
ATOM 702 N N . ALA A 1 94 ? 19.661 -9.367 -15.412 1.00 92.69 94 ALA A N 1
ATOM 703 C CA . ALA A 1 94 ? 19.046 -10.297 -16.357 1.00 92.69 94 ALA A CA 1
ATOM 704 C C . ALA A 1 94 ? 17.987 -9.603 -17.230 1.00 92.69 94 ALA A C 1
ATOM 706 O O . ALA A 1 94 ? 18.026 -9.726 -18.449 1.00 92.69 94 ALA A O 1
ATOM 707 N N . HIS A 1 95 ? 17.110 -8.806 -16.616 1.00 92.56 95 HIS A N 1
ATOM 708 C CA . HIS A 1 95 ? 16.092 -8.047 -17.340 1.00 92.56 95 HIS A CA 1
ATOM 709 C C . HIS A 1 95 ? 16.705 -6.933 -18.209 1.00 92.56 95 HIS A C 1
ATOM 711 O O . HIS A 1 95 ? 16.272 -6.702 -19.330 1.00 92.56 95 HIS A O 1
ATOM 717 N N . ALA A 1 96 ? 17.775 -6.280 -17.746 1.00 91.12 96 ALA A N 1
ATOM 718 C CA . ALA A 1 96 ? 18.490 -5.297 -18.557 1.00 91.12 96 ALA A CA 1
ATOM 719 C C . ALA A 1 96 ? 19.129 -5.918 -19.812 1.00 91.12 96 ALA A C 1
ATOM 721 O O . ALA A 1 96 ? 19.141 -5.292 -20.868 1.00 91.12 96 ALA A O 1
ATOM 722 N N . LYS A 1 97 ? 19.646 -7.151 -19.713 1.00 92.12 97 LYS A N 1
ATOM 723 C CA . LYS A 1 97 ? 20.157 -7.904 -20.869 1.00 92.12 97 LYS A CA 1
ATOM 724 C C . LYS A 1 97 ? 19.048 -8.263 -21.849 1.00 92.12 97 LYS A C 1
ATOM 726 O O . LYS A 1 97 ? 19.247 -8.092 -23.040 1.00 92.12 97 LYS A O 1
ATOM 731 N N . GLU A 1 98 ? 17.894 -8.708 -21.353 1.00 92.88 98 GLU A N 1
ATOM 732 C CA . GLU A 1 98 ? 16.708 -8.992 -22.178 1.00 92.88 98 GLU A CA 1
ATOM 733 C C . GLU A 1 98 ? 16.261 -7.767 -22.993 1.00 92.88 98 GLU A C 1
ATOM 735 O O . GLU A 1 98 ? 15.884 -7.899 -24.152 1.00 92.88 98 GLU A O 1
ATOM 740 N N . MET A 1 99 ? 16.338 -6.569 -22.406 1.00 88.38 99 MET A N 1
ATOM 741 C CA . MET A 1 99 ? 15.975 -5.319 -23.080 1.00 88.38 99 MET A CA 1
ATOM 742 C C . MET A 1 99 ? 17.046 -4.768 -24.039 1.00 88.38 99 MET A C 1
ATOM 744 O O . MET A 1 99 ? 16.744 -3.874 -24.829 1.00 88.38 99 MET A O 1
ATOM 748 N N . SER A 1 100 ? 18.294 -5.237 -23.959 1.00 84.25 100 SER A N 1
ATOM 749 C CA . SER A 1 100 ? 19.393 -4.783 -24.820 1.00 84.25 100 SER A CA 1
ATOM 750 C C . SER A 1 100 ? 19.343 -5.523 -26.154 1.00 84.25 100 SER A C 1
ATOM 752 O O . SER A 1 100 ? 19.326 -6.752 -26.177 1.00 84.25 100 SER A O 1
ATOM 754 N N . ALA A 1 101 ? 19.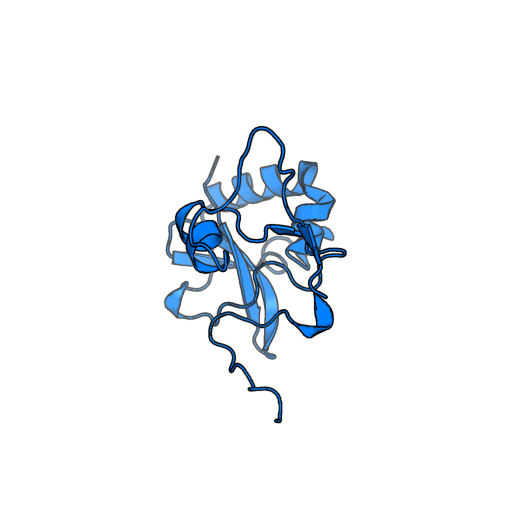377 -4.787 -27.269 1.00 78.19 101 ALA A N 1
ATOM 755 C CA . ALA A 1 101 ? 19.380 -5.379 -28.608 1.00 78.19 101 ALA A CA 1
ATOM 756 C C . ALA A 1 101 ? 20.568 -6.340 -28.820 1.00 78.19 101 ALA A C 1
ATOM 758 O O . ALA A 1 101 ? 20.447 -7.344 -29.516 1.00 78.19 101 ALA A O 1
ATOM 759 N N . GLU A 1 102 ? 21.700 -6.056 -28.174 1.00 81.38 102 GLU A N 1
ATOM 760 C CA . GLU A 1 102 ? 22.931 -6.845 -28.219 1.00 81.38 102 GLU A CA 1
ATOM 761 C C . GLU A 1 102 ? 23.054 -7.852 -27.058 1.00 81.38 102 GLU A C 1
ATOM 763 O O . GLU A 1 102 ? 24.038 -8.589 -26.983 1.00 81.38 102 GLU A O 1
ATOM 768 N N . GLY A 1 103 ? 22.101 -7.877 -26.117 1.00 80.69 103 GLY A N 1
ATOM 769 C CA . GLY A 1 103 ? 22.105 -8.774 -24.954 1.00 80.69 103 GLY A CA 1
ATOM 770 C C . GLY A 1 103 ? 23.192 -8.489 -23.907 1.00 80.69 103 GLY A C 1
ATOM 771 O O . GLY A 1 103 ? 23.409 -9.292 -22.993 1.00 80.69 103 GLY A O 1
ATOM 772 N N . SER A 1 104 ? 23.901 -7.364 -24.021 1.00 82.88 104 SER A N 1
ATOM 773 C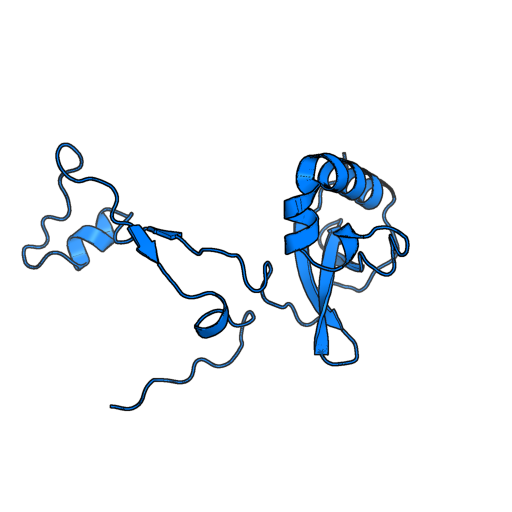 CA . SER A 1 104 ? 25.051 -7.020 -23.173 1.00 82.88 104 SER A CA 1
ATOM 774 C C . SER A 1 104 ? 24.634 -6.492 -21.794 1.00 82.88 104 SER A C 1
ATOM 776 O O . SER A 1 104 ? 25.352 -6.686 -20.808 1.00 82.88 104 SER A O 1
ATOM 778 N N . GLY A 1 105 ? 23.430 -5.923 -21.690 1.00 86.62 105 GLY A N 1
ATOM 779 C CA . GLY A 1 105 ? 22.882 -5.359 -20.458 1.00 86.62 105 GLY A CA 1
ATOM 780 C C . GLY A 1 105 ? 23.326 -3.915 -20.235 1.00 86.62 105 GLY A C 1
ATOM 781 O O . GLY A 1 105 ? 23.381 -3.130 -21.174 1.00 86.62 105 GLY A O 1
ATOM 782 N N . VAL A 1 106 ? 23.610 -3.552 -18.980 1.00 87.31 106 VAL A N 1
ATOM 783 C CA . VAL A 1 106 ? 24.006 -2.187 -18.581 1.00 87.31 106 VAL A CA 1
ATOM 784 C C . VAL A 1 106 ? 25.347 -2.179 -17.855 1.00 87.31 106 VAL A C 1
ATOM 786 O O . VAL A 1 106 ? 25.570 -2.976 -16.942 1.00 87.31 106 VAL A O 1
ATOM 789 N N . ASP A 1 107 ? 26.223 -1.239 -18.213 1.00 88.19 107 ASP A N 1
ATOM 790 C CA . ASP A 1 107 ? 27.458 -0.970 -17.473 1.00 88.19 107 ASP A CA 1
ATOM 791 C C . ASP A 1 107 ? 27.169 -0.049 -16.279 1.00 88.19 107 ASP A C 1
ATOM 793 O O . ASP A 1 107 ? 26.881 1.139 -16.436 1.00 88.19 107 ASP A O 1
ATOM 797 N N . LYS A 1 108 ? 27.270 -0.595 -15.063 1.00 86.12 108 LYS A N 1
ATOM 798 C CA . LYS A 1 108 ? 26.989 0.127 -13.814 1.00 86.12 108 LYS A CA 1
ATOM 799 C C . LYS A 1 108 ? 28.013 1.215 -13.475 1.00 86.12 108 LYS A C 1
ATOM 801 O O . LYS A 1 108 ? 27.721 2.032 -12.608 1.00 86.12 108 LYS A O 1
ATOM 806 N N . ALA A 1 109 ? 29.187 1.231 -14.108 1.00 89.81 109 ALA A N 1
ATOM 807 C CA . ALA A 1 109 ? 30.184 2.277 -13.880 1.00 89.81 109 ALA A CA 1
ATOM 808 C C . ALA A 1 109 ? 29.781 3.615 -14.521 1.00 89.81 109 ALA A C 1
ATOM 810 O O . ALA A 1 109 ? 30.195 4.673 -14.051 1.00 89.81 109 ALA A O 1
ATOM 811 N N . VAL A 1 110 ? 28.958 3.568 -15.574 1.00 90.75 110 VAL A N 1
ATOM 812 C CA . VAL A 1 110 ? 28.553 4.748 -16.357 1.00 90.75 110 VAL A CA 1
ATOM 813 C C . VAL A 1 110 ? 27.036 4.944 -16.423 1.00 90.75 110 VAL A C 1
ATOM 815 O O . VAL A 1 110 ? 26.572 6.042 -16.722 1.00 90.75 110 VAL A O 1
ATOM 818 N N . THR A 1 111 ? 26.247 3.909 -16.119 1.00 86.56 111 THR A N 1
ATOM 819 C CA . THR A 1 111 ? 24.781 3.946 -16.201 1.00 86.56 111 THR A CA 1
ATOM 820 C C . THR A 1 111 ? 24.164 4.321 -14.856 1.00 86.56 111 THR A C 1
ATOM 822 O O . THR A 1 111 ? 24.345 3.623 -13.859 1.00 86.56 111 THR A O 1
ATOM 825 N N . GLN A 1 112 ? 23.387 5.404 -14.838 1.00 89.88 112 GLN A N 1
ATOM 826 C CA . GLN A 1 112 ? 22.582 5.813 -13.682 1.00 89.88 112 GLN A CA 1
ATOM 827 C C . GLN A 1 112 ? 21.242 5.053 -13.628 1.00 89.88 112 GLN A C 1
ATOM 829 O O . GLN A 1 112 ? 20.768 4.591 -14.669 1.00 89.88 112 GLN A O 1
ATOM 834 N N . PRO A 1 113 ? 20.595 4.933 -12.449 1.00 89.69 113 PRO A N 1
ATOM 835 C CA . PRO A 1 113 ? 19.280 4.308 -12.340 1.00 89.69 113 PRO A CA 1
ATOM 836 C C . PRO A 1 113 ? 18.248 4.968 -13.259 1.00 89.69 113 PRO A C 1
ATOM 838 O O . PRO A 1 113 ? 18.025 6.178 -13.198 1.00 89.69 113 PRO A O 1
ATOM 841 N N . TYR A 1 114 ? 17.580 4.160 -14.080 1.00 88.81 114 TYR A N 1
ATOM 842 C CA . TYR A 1 114 ? 16.477 4.632 -14.905 1.00 88.81 114 TYR A CA 1
ATOM 843 C C . TYR A 1 114 ? 15.200 4.716 -14.066 1.00 88.81 114 TYR A C 1
ATOM 845 O O . TYR A 1 114 ? 14.671 3.698 -13.611 1.00 88.81 114 TYR A O 1
ATOM 853 N N . LEU A 1 115 ? 14.710 5.939 -13.860 1.00 94.88 115 LEU A N 1
ATOM 854 C CA . LEU A 1 115 ? 13.459 6.213 -13.162 1.00 94.88 115 LEU A CA 1
ATOM 855 C C . LEU A 1 115 ? 12.406 6.735 -14.134 1.00 94.88 115 LEU A C 1
ATOM 857 O O . LEU A 1 115 ? 12.679 7.598 -14.966 1.00 94.88 115 LEU A O 1
ATOM 861 N N . PHE A 1 116 ? 11.183 6.244 -13.981 1.00 94.69 116 PHE A N 1
ATOM 862 C CA . PHE A 1 116 ? 10.010 6.751 -14.685 1.00 94.69 116 PHE A CA 1
ATOM 863 C C . PHE A 1 116 ? 8.827 6.882 -13.724 1.00 94.69 116 PHE A C 1
ATOM 865 O O . PHE A 1 116 ? 8.863 6.390 -12.593 1.00 94.69 116 PHE A O 1
ATOM 872 N N . LEU A 1 117 ? 7.780 7.573 -14.169 1.00 95.50 117 LEU A N 1
ATOM 873 C CA . LEU A 1 117 ? 6.583 7.820 -13.373 1.00 95.50 117 LEU A CA 1
ATOM 874 C C . LEU A 1 117 ? 5.413 6.961 -13.844 1.00 95.50 117 LEU A C 1
ATOM 876 O O . LEU A 1 117 ? 5.227 6.728 -15.039 1.00 95.50 117 LEU A O 1
ATOM 880 N N . LYS A 1 118 ? 4.574 6.558 -12.890 1.00 94.50 118 LYS A N 1
ATOM 881 C CA . LYS A 1 118 ? 3.232 6.030 -13.148 1.00 94.50 118 LYS A CA 1
ATOM 882 C C . LYS A 1 118 ? 2.197 6.892 -12.426 1.00 94.50 118 LYS A C 1
ATOM 884 O O . LYS A 1 118 ? 2.393 7.290 -11.280 1.00 94.50 118 LYS A O 1
ATOM 889 N N 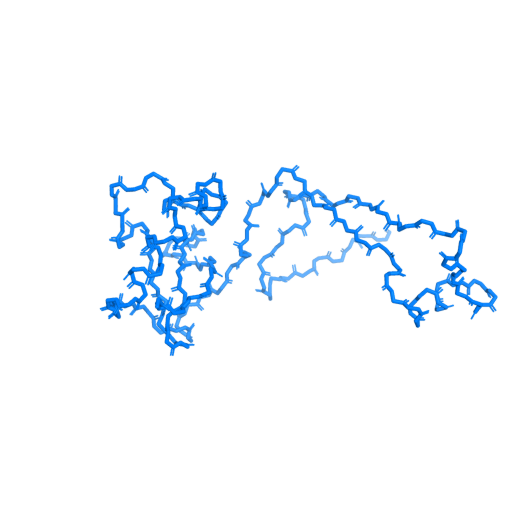. SER A 1 119 ? 1.089 7.202 -13.092 1.00 93.00 119 SER A N 1
ATOM 890 C CA . SER A 1 119 ? 0.035 8.052 -12.533 1.00 93.00 119 SER A CA 1
ATOM 891 C C . SER A 1 119 ? -0.883 7.255 -11.607 1.00 93.00 119 SER A C 1
ATOM 893 O O . SER A 1 119 ? -1.689 6.438 -12.050 1.00 93.00 119 SER A O 1
ATOM 895 N N . ALA A 1 120 ? -0.808 7.531 -10.304 1.00 91.62 120 ALA A N 1
ATOM 896 C CA . ALA A 1 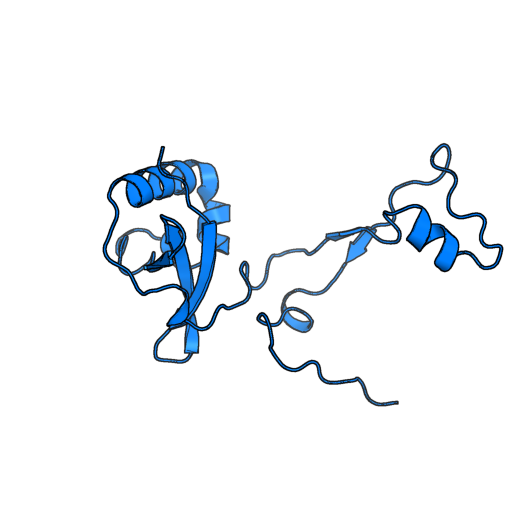120 ? -1.513 6.751 -9.289 1.00 91.62 120 ALA A CA 1
ATOM 897 C C . ALA A 1 120 ? -3.020 6.593 -9.555 1.00 91.62 120 ALA A C 1
ATOM 899 O O . ALA A 1 120 ? -3.533 5.481 -9.511 1.00 91.62 120 ALA A O 1
ATOM 900 N N . ARG A 1 121 ? -3.727 7.681 -9.887 1.00 89.81 121 ARG A N 1
ATOM 901 C CA . ARG A 1 121 ? -5.179 7.640 -10.141 1.00 89.81 121 ARG A CA 1
ATOM 902 C C . ARG A 1 121 ? -5.582 6.883 -11.405 1.00 89.81 121 ARG A C 1
ATOM 904 O O . ARG A 1 121 ? -6.738 6.500 -11.508 1.00 89.81 121 ARG A O 1
ATOM 911 N N . HIS A 1 122 ? -4.683 6.713 -12.374 1.00 88.19 122 HIS A N 1
ATOM 912 C CA . HIS A 1 122 ? -5.044 6.125 -13.669 1.00 88.19 122 HIS A CA 1
ATOM 913 C C . HIS A 1 122 ? -4.600 4.669 -13.805 1.00 88.19 122 HIS A C 1
ATOM 915 O O . HIS A 1 122 ? -5.151 3.956 -14.635 1.00 88.19 122 HIS A O 1
ATOM 921 N N . CYS A 1 123 ? -3.595 4.225 -13.044 1.00 89.88 123 CYS A N 1
ATOM 922 C CA . CYS A 1 123 ? -3.007 2.899 -13.242 1.00 89.88 123 CYS A CA 1
ATOM 923 C C . CYS A 1 123 ? -2.938 2.026 -11.985 1.00 89.88 123 CYS A C 1
ATOM 925 O O . CYS A 1 123 ? -2.375 0.935 -12.052 1.00 89.88 123 CYS A O 1
ATOM 927 N N . MET A 1 124 ? -3.427 2.498 -10.839 1.00 91.69 124 MET A N 1
ATOM 928 C CA . MET A 1 124 ? -3.470 1.700 -9.618 1.00 91.69 124 MET A CA 1
ATOM 929 C C . MET A 1 124 ? -4.831 1.019 -9.478 1.00 91.69 124 MET A C 1
ATOM 931 O O . MET A 1 124 ? -5.860 1.690 -9.462 1.00 91.69 124 MET A O 1
ATOM 935 N N . ILE A 1 125 ? -4.814 -0.304 -9.340 1.00 93.25 125 ILE A N 1
ATOM 936 C CA . ILE A 1 125 ? -5.991 -1.148 -9.102 1.00 93.25 125 ILE A CA 1
ATOM 937 C C . ILE A 1 125 ? -5.739 -2.061 -7.898 1.00 93.25 125 ILE A C 1
ATOM 939 O O . ILE A 1 125 ? -4.601 -2.186 -7.434 1.00 93.25 125 ILE A O 1
ATOM 943 N N . SER A 1 126 ? -6.793 -2.675 -7.364 1.00 95.31 126 SER A N 1
ATOM 944 C CA . SER A 1 126 ? -6.673 -3.603 -6.236 1.00 95.31 126 SER A CA 1
ATOM 945 C C . SER A 1 126 ? -6.030 -4.922 -6.675 1.00 95.31 126 SER A C 1
ATOM 947 O O . SER A 1 126 ? -6.062 -5.265 -7.861 1.00 95.31 126 SER A O 1
ATOM 949 N N . PRO A 1 127 ? -5.478 -5.711 -5.737 1.00 95.44 127 PRO A N 1
ATOM 950 C CA . PRO A 1 127 ? -5.069 -7.076 -6.039 1.00 95.44 127 PRO A CA 1
ATOM 951 C C . PRO A 1 127 ? -6.219 -7.866 -6.675 1.00 95.44 127 PRO A C 1
ATOM 953 O O . PRO A 1 127 ? -7.337 -7.857 -6.161 1.00 95.44 127 PRO A O 1
ATOM 956 N N . ASN A 1 128 ? -5.920 -8.581 -7.760 1.00 94.50 128 ASN A N 1
ATOM 957 C CA . ASN A 1 128 ? -6.866 -9.411 -8.518 1.00 94.50 128 ASN A CA 1
ATOM 958 C C . ASN A 1 128 ? -7.997 -8.654 -9.240 1.00 94.50 128 ASN A C 1
ATOM 960 O O . ASN A 1 128 ? -8.891 -9.306 -9.778 1.00 94.50 128 ASN A O 1
ATOM 964 N N . ASP A 1 129 ? -7.981 -7.317 -9.275 1.00 94.69 129 ASP A N 1
ATOM 965 C CA . ASP A 1 129 ? -8.882 -6.579 -10.164 1.00 94.69 129 ASP A CA 1
ATOM 966 C C . ASP A 1 129 ? -8.518 -6.867 -11.636 1.00 94.69 129 ASP A C 1
ATOM 968 O O . ASP A 1 129 ? -7.359 -7.109 -11.985 1.00 94.69 129 ASP A O 1
ATOM 972 N N . GLU A 1 130 ? -9.527 -6.851 -12.508 1.00 95.44 130 GLU A N 1
ATOM 973 C CA . GLU A 1 130 ? -9.368 -7.151 -13.931 1.00 95.44 130 GLU A CA 1
ATOM 974 C C . GLU A 1 130 ? -8.480 -6.113 -14.636 1.00 95.44 130 GLU A C 1
ATOM 976 O O . GLU A 1 130 ? -8.698 -4.902 -14.532 1.00 95.44 130 GLU A O 1
ATOM 981 N N . ILE A 1 131 ? -7.506 -6.590 -15.417 1.00 94.69 131 ILE A N 1
ATOM 982 C CA . ILE A 1 131 ? -6.698 -5.742 -16.295 1.00 94.69 131 ILE A CA 1
ATOM 983 C C . ILE A 1 131 ? -7.374 -5.673 -17.661 1.00 94.69 131 ILE A C 1
ATOM 985 O O . ILE A 1 131 ? -7.409 -6.654 -18.403 1.00 94.69 131 ILE A O 1
ATOM 989 N N . ARG A 1 132 ? -7.862 -4.486 -18.023 1.00 91.94 132 ARG A N 1
ATOM 990 C CA . ARG A 1 132 ? -8.398 -4.227 -19.362 1.00 91.94 132 ARG A CA 1
ATOM 991 C C . ARG A 1 132 ? -7.257 -3.969 -20.335 1.00 91.94 132 ARG A C 1
ATOM 993 O O . ARG A 1 132 ? -6.489 -3.024 -20.152 1.00 91.94 132 ARG A O 1
ATOM 1000 N N . LEU A 1 133 ? -7.160 -4.798 -21.370 1.00 92.94 133 LEU A N 1
ATOM 1001 C CA . LEU A 1 133 ? -6.173 -4.605 -22.426 1.00 92.94 133 LEU A CA 1
ATOM 1002 C C . LEU A 1 133 ? -6.523 -3.345 -23.236 1.00 92.94 133 LEU A C 1
ATOM 1004 O O . LEU A 1 133 ? -7.692 -3.166 -23.591 1.00 92.94 133 LEU A O 1
ATOM 1008 N N . PRO A 1 134 ? -5.551 -2.456 -23.511 1.00 91.12 134 PRO A N 1
ATOM 1009 C CA . PRO A 1 134 ? -5.788 -1.310 -24.379 1.00 91.12 134 PRO A CA 1
ATOM 1010 C C . PRO A 1 134 ? -6.177 -1.788 -25.785 1.00 91.12 134 PRO A C 1
ATOM 1012 O O . PRO A 1 134 ? -5.711 -2.832 -26.242 1.00 91.12 134 PRO A O 1
ATOM 1015 N N . GLY A 1 135 ? -7.041 -1.022 -26.457 1.00 90.31 135 GLY A N 1
ATOM 1016 C CA . GLY A 1 135 ? -7.376 -1.270 -27.859 1.00 90.31 135 GLY A CA 1
ATOM 1017 C C . GLY A 1 135 ? -6.138 -1.158 -28.752 1.00 90.31 135 GLY A C 1
ATOM 1018 O O . GLY A 1 135 ? -5.216 -0.403 -28.434 1.00 90.31 135 GLY A O 1
ATOM 1019 N N . VAL A 1 136 ? -6.134 -1.930 -29.839 1.00 70.56 136 VAL A N 1
ATOM 1020 C CA . VAL A 1 136 ? -5.134 -1.855 -30.915 1.00 70.56 136 VAL A CA 1
ATOM 1021 C C . VAL A 1 136 ? -5.473 -0.768 -31.923 1.00 70.56 136 VAL A C 1
ATOM 1023 O O . VAL A 1 136 ? -6.683 -0.532 -32.144 1.00 70.56 136 VAL A O 1
#

Foldseek 3Di:
DFDWDWFWWQDPVGDTFTWIDAPNWFTDGQCVVPVVDPLSRALVSCVVPVVPNVVVVRVVSVVVDHGHTNVPTHTFDRHAFDVWDKDWPLPDQQSQLVVDPNSPGDDPVPDDTDIDTDGRVPPGTTPPDDDDDDDD

Sequence (136 aa):
MGSFRLLNYAGDQHEPRAGILVGGDTVVDLQDALPATAWARSTLDVLGAWEESCPALHKLADTKPKGKPLASVKLMAPIYYPPAIYCTGANYMAHAKEMSAEGSGVDKAVTQPYLFLKSARHCMISPNDEIRLPGV

pLDDT: mean 93.91, std 4.83, range [70.56, 98.56]

Secondary structure (DSSP, 8-state):
---EEEEEEE-TTS-EEEEEEETTTEEEEHHHH-TT-GGGG-HHHHHHTHHHHHHHHHHHHHT----EEGGGS-EE-SS-S-S-EEEEES-SHHHHHHHSTTS----TTTPPPEEEEE-HHHH---TT---PPPP-

Radius of gyration: 19.37 Å; chains: 1; bounding box: 50×27×54 Å